Protein AF-A0A9R0JMT3-F1 (afdb_monomer)

Sequence (92 aa):
MIERLMHDIHFAVDPYNSSKKQALDVIHRLVKKFPIKRSPMRLRLTVGEKNFSTILEKLGTWNGEIVTMDESGTQFSVVSSQISVAASHFLL

Mean predicted aligned error: 8.47 Å

Foldseek 3Di:
DLVVLCVVLVHDDDPVDDLQVSVVVSVVSSVVPDVDDFDWDKDKDKDFPVCVVVVVVVCVVQVWAFPDWDDDPRIIITITIRSRPPPPVPRD

Structure (mmCIF, N/CA/C/O backbone):
data_AF-A0A9R0JMT3-F1
#
_entry.id   AF-A0A9R0JMT3-F1
#
loop_
_atom_site.group_PDB
_atom_site.id
_atom_site.type_symbol
_atom_site.label_atom_id
_atom_site.label_alt_id
_atom_site.label_comp_id
_atom_site.label_asym_id
_atom_site.label_entity_id
_atom_site.label_seq_id
_atom_site.pdbx_PDB_ins_code
_atom_site.Cartn_x
_atom_site.Cartn_y
_atom_site.Cartn_z
_atom_site.occupancy
_atom_site.B_iso_or_equiv
_atom_site.auth_seq_id
_atom_site.auth_comp_id
_atom_site.auth_asym_id
_atom_site.auth_atom_id
_atom_site.pdbx_PDB_model_num
ATOM 1 N N . MET A 1 1 ? 7.571 -6.538 1.546 1.00 77.75 1 MET A N 1
ATOM 2 C CA . MET A 1 1 ? 6.736 -7.448 0.710 1.00 77.75 1 MET A CA 1
ATOM 3 C C . MET A 1 1 ? 6.720 -7.002 -0.754 1.00 77.75 1 MET A C 1
ATOM 5 O O . MET A 1 1 ? 7.133 -7.789 -1.591 1.00 77.75 1 MET A O 1
ATOM 9 N N . ILE A 1 2 ? 6.364 -5.745 -1.063 1.00 85.69 2 ILE A N 1
ATOM 10 C CA . ILE A 1 2 ? 6.513 -5.164 -2.418 1.00 85.69 2 ILE A CA 1
ATOM 11 C C . ILE A 1 2 ? 7.983 -5.035 -2.848 1.00 85.69 2 ILE A C 1
ATOM 13 O O . ILE A 1 2 ? 8.299 -5.311 -3.995 1.00 85.69 2 ILE A O 1
ATOM 17 N N . GLU A 1 3 ? 8.894 -4.719 -1.925 1.00 87.81 3 GLU A N 1
ATOM 18 C CA . GLU A 1 3 ? 10.342 -4.628 -2.195 1.00 87.81 3 GLU A CA 1
ATOM 19 C C . GLU A 1 3 ? 10.934 -5.915 -2.792 1.00 87.81 3 GLU A C 1
ATOM 21 O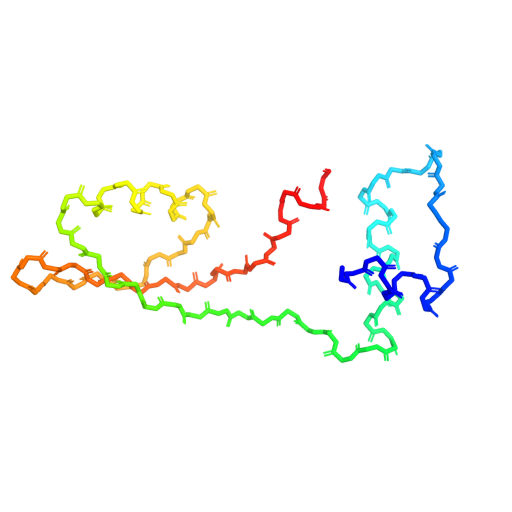 O . GLU A 1 3 ? 11.768 -5.849 -3.688 1.00 87.81 3 GLU A O 1
ATOM 26 N N . ARG A 1 4 ? 10.462 -7.094 -2.354 1.00 90.06 4 ARG A N 1
ATOM 27 C CA . ARG A 1 4 ? 10.879 -8.379 -2.943 1.00 90.06 4 ARG A CA 1
ATOM 28 C C . ARG A 1 4 ? 10.445 -8.469 -4.401 1.00 90.06 4 ARG A C 1
ATOM 30 O O . ARG A 1 4 ? 11.256 -8.777 -5.259 1.00 90.06 4 ARG A O 1
ATOM 37 N N . LEU A 1 5 ? 9.200 -8.088 -4.690 1.00 88.75 5 LEU A N 1
ATOM 38 C CA . LEU A 1 5 ? 8.695 -8.054 -6.061 1.00 88.75 5 LEU A CA 1
ATOM 39 C C . LEU A 1 5 ? 9.448 -7.027 -6.918 1.00 88.75 5 LEU A C 1
ATOM 41 O O . LEU A 1 5 ? 9.676 -7.277 -8.095 1.00 88.75 5 LEU A O 1
ATOM 45 N N . MET A 1 6 ? 9.857 -5.889 -6.342 1.00 90.62 6 MET A N 1
ATOM 46 C CA . MET A 1 6 ? 10.713 -4.904 -7.017 1.00 90.62 6 MET A CA 1
ATOM 47 C C . MET A 1 6 ? 12.085 -5.491 -7.369 1.00 90.62 6 MET A C 1
ATOM 49 O O . MET A 1 6 ? 12.574 -5.270 -8.477 1.00 90.62 6 MET A O 1
ATOM 53 N N . HIS A 1 7 ? 12.672 -6.274 -6.461 1.00 90.75 7 HIS A N 1
ATOM 54 C CA . HIS A 1 7 ? 13.915 -6.998 -6.713 1.00 90.75 7 HIS A CA 1
ATOM 55 C C . HIS A 1 7 ? 13.738 -8.062 -7.809 1.00 90.75 7 HIS A C 1
ATOM 57 O O . HIS A 1 7 ? 14.541 -8.129 -8.734 1.00 90.75 7 HIS A O 1
ATOM 63 N N . ASP A 1 8 ? 12.640 -8.821 -7.790 1.00 90.88 8 ASP A N 1
ATOM 64 C CA . ASP A 1 8 ? 12.340 -9.851 -8.798 1.00 90.88 8 ASP A CA 1
ATOM 65 C C . ASP A 1 8 ? 12.168 -9.264 -10.213 1.00 90.88 8 ASP A C 1
ATOM 67 O O . ASP A 1 8 ? 12.486 -9.896 -11.229 1.00 90.88 8 ASP A O 1
ATOM 71 N N . ILE A 1 9 ? 11.683 -8.021 -10.315 1.00 92.31 9 ILE A N 1
ATOM 72 C CA . ILE A 1 9 ? 11.608 -7.288 -11.588 1.00 92.31 9 ILE A CA 1
ATOM 73 C C . ILE A 1 9 ? 12.876 -6.486 -11.911 1.00 92.31 9 ILE A C 1
ATOM 75 O O . ILE A 1 9 ? 12.879 -5.789 -12.926 1.00 92.31 9 ILE A O 1
ATOM 79 N N . HIS A 1 10 ? 13.928 -6.596 -11.093 1.00 91.81 10 HIS A N 1
ATOM 80 C CA . HIS A 1 10 ? 15.197 -5.876 -11.226 1.00 91.81 10 HIS A CA 1
ATOM 81 C C . HIS A 1 10 ? 14.998 -4.355 -11.353 1.00 91.81 10 HIS A C 1
ATOM 83 O O . HIS A 1 10 ? 15.574 -3.699 -12.222 1.00 91.81 10 HIS A O 1
ATOM 89 N N . PHE A 1 11 ? 14.120 -3.786 -10.522 1.00 91.81 11 PHE A N 1
ATOM 90 C CA . PHE A 1 11 ? 13.874 -2.347 -10.511 1.00 91.81 11 PHE A CA 1
ATOM 91 C C . PHE A 1 11 ? 14.904 -1.622 -9.639 1.00 91.81 11 PHE A C 1
ATOM 93 O O . PHE A 1 11 ? 15.021 -1.911 -8.450 1.00 91.81 11 PHE A O 1
ATOM 100 N N . ALA A 1 12 ? 15.601 -0.644 -10.220 1.00 91.25 12 ALA A N 1
ATOM 101 C CA . ALA A 1 12 ? 16.493 0.263 -9.505 1.00 91.25 12 ALA A CA 1
ATOM 102 C C . ALA A 1 12 ? 15.831 1.637 -9.330 1.00 91.25 12 ALA A C 1
ATOM 104 O O . ALA A 1 12 ? 15.237 2.167 -10.269 1.00 91.25 12 ALA A O 1
ATOM 105 N N . VAL A 1 13 ? 15.940 2.196 -8.124 1.00 91.00 13 VAL A N 1
ATOM 106 C CA . VAL A 1 13 ? 15.429 3.529 -7.773 1.00 91.00 13 VAL A CA 1
ATOM 107 C C . VAL A 1 13 ? 16.405 4.587 -8.284 1.00 91.00 13 VAL A C 1
ATOM 109 O O . VAL A 1 13 ? 17.608 4.478 -8.052 1.00 91.00 13 VAL A O 1
ATOM 112 N N . ASP A 1 14 ? 15.891 5.613 -8.961 1.00 92.31 14 ASP A N 1
ATOM 113 C CA . ASP A 1 14 ? 16.695 6.708 -9.516 1.00 92.31 14 ASP A CA 1
ATOM 114 C C . ASP A 1 14 ? 16.498 7.991 -8.690 1.00 92.31 14 ASP A C 1
ATOM 116 O O . ASP A 1 14 ? 15.400 8.543 -8.699 1.00 92.31 14 ASP A O 1
ATOM 120 N N . PRO A 1 15 ? 17.520 8.519 -7.998 1.00 92.38 15 PRO A N 1
ATOM 121 C CA . PRO A 1 15 ? 17.367 9.702 -7.148 1.00 92.38 15 PRO A CA 1
ATOM 122 C C . PRO A 1 15 ? 16.966 10.979 -7.908 1.00 92.38 15 PRO A C 1
ATOM 124 O O . PRO A 1 15 ? 16.487 11.924 -7.285 1.00 92.38 15 PRO A O 1
ATOM 127 N N . TYR A 1 16 ? 17.126 11.026 -9.235 1.00 94.69 16 TYR A N 1
ATOM 128 C CA . TYR A 1 16 ? 16.758 12.184 -10.056 1.00 94.69 16 TYR A CA 1
ATOM 129 C C . TYR A 1 16 ? 15.298 12.159 -10.533 1.00 94.69 16 TYR A C 1
ATOM 131 O O . TYR A 1 16 ? 14.791 13.163 -11.037 1.00 94.69 16 TYR A O 1
ATOM 139 N N . ASN A 1 17 ? 14.598 11.030 -10.385 1.00 92.19 17 ASN A N 1
ATOM 140 C CA . ASN A 1 17 ? 13.186 10.907 -10.743 1.00 92.19 17 ASN A CA 1
ATOM 141 C C . ASN A 1 17 ? 12.282 11.091 -9.514 1.00 92.19 17 ASN A C 1
ATOM 143 O O . ASN A 1 17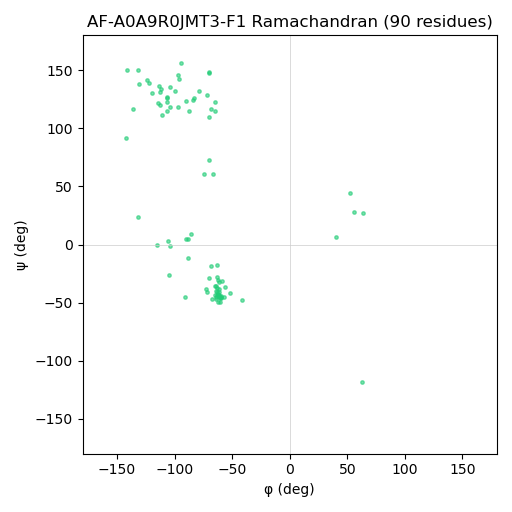 ? 12.595 10.641 -8.418 1.00 92.19 17 ASN A O 1
ATOM 147 N N . SER A 1 18 ? 11.098 11.683 -9.695 1.00 93.38 18 SER A N 1
ATOM 148 C CA . SER A 1 18 ? 10.146 11.857 -8.589 1.00 93.38 18 SER A CA 1
ATOM 149 C C . SER A 1 18 ? 9.532 10.531 -8.123 1.00 93.38 18 SER A C 1
ATOM 151 O O . SER A 1 18 ? 9.262 9.642 -8.938 1.00 93.38 18 SER A O 1
ATOM 153 N N . SER A 1 19 ? 9.220 10.428 -6.825 1.00 90.56 19 SER A N 1
ATOM 154 C CA . SER A 1 19 ? 8.595 9.244 -6.209 1.00 90.56 19 SER A CA 1
ATOM 155 C C . SER A 1 19 ? 7.330 8.805 -6.946 1.00 90.56 19 SER A C 1
ATOM 157 O O . SER A 1 19 ? 7.147 7.625 -7.238 1.00 90.56 19 SER A O 1
ATOM 159 N N . LYS A 1 20 ? 6.490 9.768 -7.348 1.00 88.50 20 LYS A N 1
ATOM 160 C CA . LYS A 1 20 ? 5.250 9.514 -8.094 1.00 88.50 20 LYS A CA 1
ATOM 161 C C . LYS A 1 20 ? 5.502 8.844 -9.445 1.00 88.50 20 LYS A C 1
ATOM 163 O O . LYS A 1 20 ? 4.798 7.904 -9.806 1.00 88.50 20 LYS A O 1
ATOM 168 N N . LYS A 1 21 ? 6.486 9.330 -10.207 1.00 91.75 21 LYS A N 1
ATOM 169 C CA . LYS A 1 21 ? 6.811 8.776 -11.527 1.00 91.75 21 LYS A CA 1
ATOM 170 C C . LYS A 1 21 ? 7.371 7.362 -11.387 1.00 91.75 21 LYS A C 1
ATOM 172 O O . LYS A 1 21 ? 6.890 6.448 -12.050 1.00 91.75 21 LYS A O 1
ATOM 177 N N . GLN A 1 22 ? 8.309 7.171 -10.461 1.00 93.00 22 GLN A N 1
ATOM 178 C CA . GLN A 1 22 ? 8.904 5.860 -10.203 1.00 93.00 22 GLN A CA 1
ATOM 179 C C . GLN A 1 22 ? 7.868 4.841 -9.735 1.00 93.00 22 GLN A C 1
ATOM 181 O O . GLN A 1 22 ? 7.833 3.722 -10.233 1.00 93.00 22 GLN A O 1
ATOM 186 N N . ALA A 1 23 ? 6.975 5.239 -8.833 1.00 90.50 23 ALA A N 1
ATOM 187 C CA . ALA A 1 23 ? 5.885 4.395 -8.379 1.00 90.50 23 ALA A CA 1
ATOM 188 C C . ALA A 1 23 ? 4.987 3.911 -9.520 1.00 90.50 23 ALA A C 1
ATOM 190 O O . ALA A 1 23 ? 4.647 2.729 -9.578 1.00 90.50 23 ALA A O 1
ATOM 191 N N . LEU A 1 24 ? 4.607 4.807 -10.435 1.00 91.38 24 LEU A N 1
ATOM 192 C CA . LEU A 1 24 ? 3.809 4.437 -11.600 1.00 91.38 24 LEU A CA 1
ATOM 193 C C . LEU A 1 24 ? 4.561 3.431 -12.475 1.00 91.38 24 LEU A C 1
ATOM 195 O O . LEU A 1 24 ? 3.979 2.424 -12.876 1.00 91.38 24 LEU A O 1
ATOM 199 N N . ASP A 1 25 ? 5.851 3.649 -12.721 1.00 91.19 25 ASP A N 1
ATOM 200 C CA . ASP A 1 25 ? 6.673 2.725 -13.504 1.00 91.19 25 ASP A CA 1
ATOM 201 C C . ASP A 1 25 ? 6.782 1.344 -12.839 1.00 91.19 25 ASP A C 1
ATOM 203 O O . ASP A 1 25 ? 6.622 0.318 -13.508 1.00 91.19 25 ASP A O 1
ATOM 207 N N . VAL A 1 26 ? 6.982 1.301 -11.518 1.00 91.94 26 VAL A N 1
ATOM 208 C CA . VAL A 1 26 ? 7.005 0.059 -10.730 1.00 91.94 26 VAL A CA 1
ATOM 209 C C . VAL A 1 26 ? 5.669 -0.670 -10.836 1.00 91.94 26 VAL A C 1
ATOM 211 O O . VAL A 1 26 ? 5.651 -1.857 -11.158 1.00 91.94 26 VAL A O 1
ATOM 214 N N . ILE A 1 27 ? 4.544 0.021 -10.627 1.00 90.75 27 ILE A N 1
ATOM 215 C CA . ILE A 1 27 ? 3.204 -0.583 -10.678 1.00 90.75 27 ILE A CA 1
ATOM 216 C C . ILE A 1 27 ? 2.932 -1.182 -12.062 1.00 90.75 27 ILE A C 1
ATOM 218 O O . ILE A 1 27 ? 2.506 -2.334 -12.150 1.00 90.75 27 ILE A O 1
ATOM 222 N N . HIS A 1 28 ? 3.231 -0.459 -13.146 1.00 89.50 28 HIS A N 1
ATOM 223 C CA . HIS A 1 28 ? 3.038 -0.975 -14.505 1.00 89.50 28 HIS A CA 1
ATOM 224 C C . HIS A 1 28 ? 3.878 -2.224 -14.784 1.00 89.50 28 HIS A C 1
ATOM 226 O O . HIS A 1 28 ? 3.416 -3.142 -15.463 1.00 89.50 28 HIS A O 1
ATOM 232 N N . ARG A 1 29 ? 5.112 -2.282 -14.270 1.00 91.56 29 ARG A N 1
ATOM 233 C CA . ARG A 1 29 ? 5.980 -3.459 -14.420 1.00 91.56 29 ARG A CA 1
ATOM 234 C C . ARG A 1 29 ? 5.495 -4.635 -13.573 1.00 91.56 29 ARG A C 1
ATOM 236 O O . ARG A 1 29 ? 5.497 -5.763 -14.062 1.00 91.56 29 ARG A O 1
ATOM 243 N N . LEU A 1 30 ? 5.042 -4.379 -12.347 1.00 90.56 30 LEU A N 1
ATOM 244 C CA . LEU A 1 30 ? 4.521 -5.404 -11.444 1.00 90.56 30 LEU A CA 1
ATOM 245 C C . LEU A 1 30 ? 3.243 -6.052 -11.990 1.00 90.56 30 LEU A C 1
ATOM 247 O O . LEU A 1 30 ? 3.168 -7.275 -12.041 1.00 90.56 30 LEU A O 1
ATOM 251 N N . VAL A 1 31 ? 2.278 -5.265 -12.473 1.00 89.00 31 VAL A N 1
ATOM 252 C CA . VAL A 1 31 ? 1.004 -5.780 -13.022 1.00 89.00 31 VAL A CA 1
ATOM 253 C C . VAL A 1 31 ? 1.214 -6.658 -14.266 1.00 89.00 31 VAL A C 1
ATOM 255 O O . VAL A 1 31 ? 0.430 -7.568 -14.518 1.00 89.00 31 VAL A O 1
ATOM 258 N N . LYS A 1 32 ? 2.287 -6.437 -15.040 1.00 90.00 32 LYS A N 1
ATOM 259 C CA . LYS A 1 32 ? 2.619 -7.282 -16.204 1.00 90.00 32 LYS A CA 1
ATOM 260 C C . LYS A 1 32 ? 3.088 -8.688 -15.824 1.00 90.00 32 LYS A C 1
ATOM 262 O O . LYS A 1 32 ? 2.928 -9.603 -16.624 1.00 90.00 32 LYS A O 1
ATOM 267 N N . LYS A 1 33 ? 3.701 -8.854 -14.649 1.00 89.12 33 LYS A N 1
ATOM 268 C CA . LYS A 1 33 ? 4.275 -10.134 -14.194 1.00 89.12 33 LYS A CA 1
ATOM 269 C C . LYS A 1 33 ? 3.439 -10.828 -13.123 1.00 89.12 33 LYS A C 1
ATOM 271 O O . LYS A 1 33 ? 3.492 -12.047 -13.011 1.00 89.12 33 LYS A O 1
ATOM 276 N N . PHE A 1 34 ? 2.672 -10.068 -12.352 1.00 85.88 34 PHE A N 1
ATOM 277 C CA . PHE A 1 34 ? 1.873 -10.564 -11.241 1.00 85.88 34 PHE A CA 1
ATOM 278 C C . PHE A 1 34 ? 0.408 -10.162 -11.438 1.00 85.88 34 PHE A C 1
ATOM 280 O O . PHE A 1 34 ? 0.150 -9.035 -11.863 1.00 85.88 34 PHE A O 1
ATOM 287 N N . PRO A 1 35 ? -0.567 -11.025 -11.093 1.00 83.88 35 PRO A N 1
ATOM 2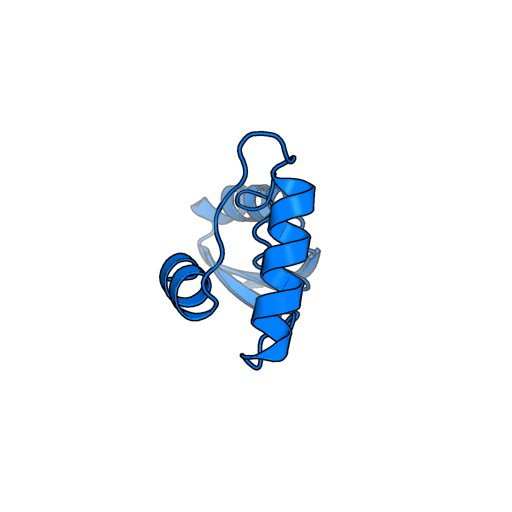88 C CA . PRO A 1 35 ? -1.993 -10.734 -11.237 1.00 83.88 35 PRO A CA 1
ATOM 289 C C . PRO A 1 35 ? -2.487 -9.747 -10.160 1.00 83.88 35 PRO A C 1
ATOM 291 O O . PRO A 1 35 ? -3.355 -10.058 -9.349 1.00 83.88 35 PRO A O 1
ATOM 294 N N . ILE A 1 36 ? -1.921 -8.541 -10.136 1.00 85.50 36 ILE A N 1
ATOM 295 C CA . ILE A 1 36 ? -2.265 -7.470 -9.202 1.00 85.50 36 ILE A CA 1
ATOM 296 C C . ILE A 1 36 ? -3.373 -6.629 -9.828 1.00 85.50 36 ILE A C 1
ATOM 298 O O . ILE A 1 36 ? -3.218 -6.079 -10.918 1.00 85.50 36 ILE A O 1
ATOM 302 N N . LYS A 1 37 ? -4.497 -6.501 -9.123 1.00 81.69 37 LYS A N 1
ATOM 303 C CA . LYS A 1 37 ? -5.619 -5.645 -9.518 1.00 81.69 37 LYS A CA 1
ATOM 304 C C . LYS A 1 37 ? -6.066 -4.801 -8.335 1.00 81.69 37 LYS A C 1
ATOM 306 O O . LYS A 1 37 ? -5.955 -5.219 -7.184 1.00 81.69 37 LYS A O 1
ATOM 311 N N . ARG A 1 38 ? -6.597 -3.611 -8.625 1.00 77.06 38 ARG A N 1
ATOM 312 C CA . ARG A 1 38 ? -7.348 -2.842 -7.630 1.00 77.06 38 ARG A CA 1
ATOM 313 C C . ARG A 1 38 ? -8.605 -3.637 -7.288 1.00 77.06 38 ARG A C 1
ATOM 315 O O . ARG A 1 38 ? -9.375 -3.966 -8.185 1.00 77.06 38 ARG A O 1
ATOM 322 N N . SER A 1 39 ? -8.778 -3.955 -6.012 1.00 75.56 39 SER A N 1
ATOM 323 C CA . SER A 1 39 ? -9.974 -4.624 -5.510 1.00 75.56 39 SER A CA 1
ATOM 324 C C . SER A 1 39 ? -10.745 -3.633 -4.642 1.00 75.56 39 SER A C 1
ATOM 326 O O . SER A 1 39 ? -10.225 -3.247 -3.592 1.00 75.56 39 SER A O 1
ATOM 328 N N . PRO A 1 40 ? -11.930 -3.161 -5.068 1.00 73.00 40 PRO A N 1
ATOM 329 C CA . PRO A 1 40 ? -12.778 -2.364 -4.198 1.00 73.00 40 PRO A CA 1
ATOM 330 C C . PRO A 1 40 ? -13.297 -3.266 -3.076 1.00 73.00 40 PRO A C 1
ATOM 332 O O . PRO A 1 40 ? -14.005 -4.242 -3.319 1.00 73.00 40 PRO A O 1
ATOM 335 N N . MET A 1 41 ? -12.918 -2.960 -1.837 1.00 80.25 41 MET A N 1
ATOM 336 C CA . MET A 1 41 ? -13.360 -3.715 -0.668 1.00 80.25 41 MET A CA 1
ATOM 337 C C . MET A 1 41 ? -14.573 -3.038 -0.024 1.00 80.25 41 MET A C 1
ATOM 339 O O . MET A 1 41 ? -14.648 -1.809 0.048 1.00 80.25 41 MET A O 1
ATOM 343 N N . ARG A 1 42 ? -15.515 -3.854 0.464 1.00 82.12 42 ARG A N 1
ATOM 344 C CA . ARG A 1 42 ? -16.579 -3.433 1.384 1.00 82.12 42 ARG A CA 1
ATOM 345 C C . ARG A 1 42 ? -16.335 -4.104 2.725 1.00 82.12 42 ARG A C 1
ATOM 347 O O . ARG A 1 42 ? -16.284 -5.330 2.789 1.00 82.12 42 ARG A O 1
ATOM 354 N N . LEU A 1 43 ? -16.157 -3.308 3.771 1.00 84.00 43 LEU A N 1
ATOM 355 C CA . LEU A 1 43 ? -15.866 -3.801 5.115 1.00 84.00 43 LEU A CA 1
ATOM 356 C C . LEU A 1 43 ? -17.036 -3.491 6.040 1.00 84.00 43 LEU A C 1
ATOM 358 O O . LEU A 1 43 ? -17.554 -2.378 6.014 1.00 84.00 43 LEU A O 1
ATOM 362 N N . ARG A 1 44 ? -17.427 -4.466 6.866 1.00 86.44 44 ARG A N 1
ATOM 363 C CA . ARG A 1 44 ? -18.345 -4.264 7.990 1.00 86.44 44 ARG A CA 1
ATOM 364 C C . ARG A 1 44 ? -17.535 -4.270 9.279 1.00 86.44 44 ARG A C 1
ATOM 366 O O . ARG A 1 44 ? -16.900 -5.271 9.601 1.00 86.44 44 ARG A O 1
ATOM 373 N N . LEU A 1 45 ? -17.555 -3.155 9.993 1.00 85.00 45 LEU A N 1
ATOM 374 C CA . LEU A 1 45 ? -16.882 -2.977 11.272 1.00 85.00 45 LEU A CA 1
ATOM 375 C C . LEU A 1 45 ? -17.936 -2.965 12.369 1.00 85.00 45 LEU A C 1
ATOM 377 O O . LEU A 1 45 ? -18.869 -2.174 12.293 1.00 85.00 45 LEU A O 1
ATOM 381 N N . THR A 1 46 ? -17.780 -3.809 13.383 1.00 87.12 46 THR A N 1
ATOM 382 C CA . THR A 1 46 ? -18.615 -3.771 14.588 1.00 87.12 46 THR A CA 1
ATOM 383 C C . THR A 1 46 ? -17.786 -3.200 15.726 1.00 87.12 46 THR A C 1
ATOM 385 O O . THR A 1 46 ? -16.702 -3.698 16.028 1.00 87.12 46 THR A O 1
ATOM 388 N N . VAL A 1 47 ? -18.271 -2.114 16.317 1.00 86.88 47 VAL A N 1
ATOM 389 C CA . VAL A 1 47 ? -17.527 -1.278 17.257 1.00 86.88 47 VAL A CA 1
ATOM 390 C C . VAL A 1 47 ? -18.390 -1.034 18.489 1.00 86.88 47 VAL A C 1
ATOM 392 O O . VAL A 1 47 ? -19.584 -0.773 18.371 1.00 86.88 47 VAL A O 1
ATOM 395 N N . GLY A 1 48 ? -17.793 -1.104 19.679 1.00 86.81 48 GLY A N 1
ATOM 396 C CA . GLY A 1 48 ? -18.471 -0.682 20.906 1.00 86.81 48 GLY A CA 1
ATOM 397 C C . GLY A 1 48 ? -18.649 0.838 20.967 1.00 86.81 48 GLY A C 1
ATOM 398 O O . GLY A 1 48 ? -17.791 1.583 20.494 1.00 86.81 48 GLY A O 1
ATOM 399 N N . GLU A 1 49 ? -19.726 1.291 21.606 1.00 83.81 49 GLU A N 1
ATOM 400 C CA . GLU A 1 49 ? -20.137 2.701 21.726 1.00 83.81 49 GLU A CA 1
ATOM 401 C C . GLU A 1 49 ? -18.986 3.688 22.005 1.00 83.81 49 GLU A C 1
ATOM 403 O O . GLU A 1 49 ? -18.824 4.680 21.298 1.00 83.81 49 GLU A O 1
ATOM 408 N N . LYS A 1 50 ? -18.111 3.375 22.970 1.00 86.06 50 LYS A N 1
ATOM 409 C CA . LYS A 1 50 ? -17.007 4.261 23.391 1.00 86.06 50 LYS A CA 1
ATOM 410 C C . LYS A 1 50 ? -16.027 4.634 22.274 1.00 86.06 50 LY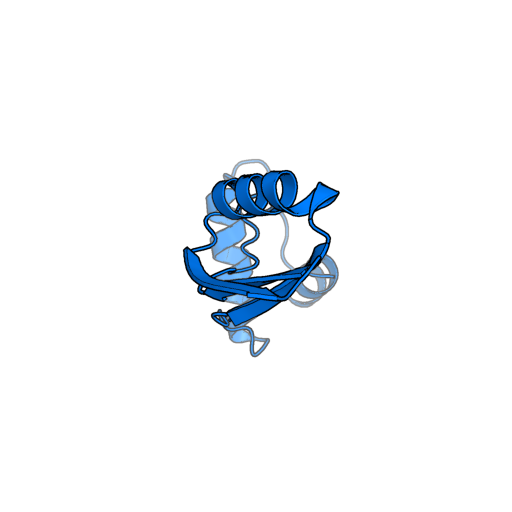S A C 1
ATOM 412 O O . LYS A 1 50 ? -15.446 5.710 22.320 1.00 86.06 50 LYS A O 1
ATOM 417 N N . ASN A 1 51 ? -15.824 3.748 21.299 1.00 84.88 51 ASN A N 1
ATOM 418 C CA . ASN A 1 51 ? -14.833 3.931 20.232 1.00 84.88 51 ASN A CA 1
ATOM 419 C C . ASN A 1 51 ? -15.474 4.342 18.902 1.00 84.88 51 ASN A C 1
ATOM 421 O O . ASN A 1 51 ? -14.772 4.518 17.905 1.00 84.88 51 ASN A O 1
ATOM 425 N N . PHE A 1 52 ? -16.802 4.459 18.872 1.00 85.44 52 PHE A N 1
ATOM 426 C CA . PHE A 1 52 ? -17.554 4.655 17.646 1.00 85.44 52 PHE A CA 1
ATOM 427 C C . PHE A 1 52 ? -17.190 5.966 16.941 1.00 85.44 52 PHE A C 1
ATOM 429 O O . PHE A 1 52 ? -16.829 5.954 15.764 1.00 85.44 52 PHE A O 1
ATOM 436 N N . SER A 1 53 ? -17.187 7.077 17.681 1.00 87.19 53 SER A N 1
ATOM 437 C CA . SER A 1 53 ? -16.844 8.405 17.156 1.00 87.19 53 SER A CA 1
ATOM 438 C C . SER A 1 53 ? -15.425 8.456 16.583 1.00 87.19 53 SER A C 1
ATOM 440 O O . SER A 1 53 ? -15.224 8.935 15.469 1.00 87.19 53 SER A O 1
ATOM 442 N N . THR A 1 54 ? -14.449 7.881 17.291 1.00 90.12 54 THR A N 1
ATOM 443 C CA . THR A 1 54 ? -13.050 7.818 16.842 1.00 90.12 54 THR A CA 1
ATOM 444 C C . THR A 1 54 ? -12.891 7.008 15.557 1.00 90.12 54 THR A C 1
ATOM 446 O O . THR A 1 54 ? -12.069 7.345 14.707 1.00 90.12 54 THR A O 1
ATOM 449 N N . ILE A 1 55 ? -13.647 5.918 15.397 1.00 87.62 55 ILE A N 1
ATOM 450 C CA . ILE A 1 55 ? -13.589 5.112 14.172 1.00 87.62 55 ILE A CA 1
ATOM 451 C C . ILE A 1 55 ? -14.268 5.835 13.010 1.00 87.62 55 ILE A C 1
ATOM 453 O O . ILE A 1 55 ? -13.730 5.809 11.905 1.00 87.62 55 ILE A O 1
ATOM 457 N N . LEU A 1 56 ? -15.379 6.530 13.253 1.00 85.31 56 LEU A N 1
ATOM 458 C CA . LEU A 1 56 ? -16.056 7.332 12.235 1.00 85.31 56 LEU A CA 1
ATOM 459 C C . LEU A 1 56 ? -15.135 8.432 11.670 1.00 85.31 56 LEU A C 1
ATOM 461 O O . LEU A 1 56 ? -15.018 8.586 10.456 1.00 85.31 56 LEU A O 1
ATOM 465 N N . GLU A 1 57 ? -14.416 9.140 12.544 1.00 88.62 57 GLU A N 1
ATOM 466 C CA . GLU A 1 57 ? -13.448 10.176 12.158 1.00 88.62 57 GLU A CA 1
ATOM 467 C C . GLU A 1 57 ? -12.283 9.600 11.333 1.00 88.62 57 GLU A C 1
ATOM 469 O O . GLU A 1 57 ? -11.894 10.145 10.292 1.00 88.62 57 GLU A O 1
ATOM 474 N N . LYS A 1 58 ? -11.751 8.446 11.757 1.00 87.25 58 LYS A N 1
ATOM 475 C CA . LYS A 1 58 ? -10.683 7.748 11.028 1.00 87.25 58 LYS A CA 1
ATOM 476 C C . LYS A 1 58 ? -11.144 7.267 9.657 1.00 87.25 58 LYS A C 1
ATOM 478 O O . LYS A 1 58 ? -10.389 7.395 8.696 1.00 87.25 58 LYS A O 1
ATOM 483 N N . LEU A 1 59 ? -12.373 6.763 9.546 1.00 85.06 59 LEU A N 1
ATOM 484 C CA . LEU A 1 59 ? -12.954 6.372 8.260 1.00 85.06 59 LEU A CA 1
ATOM 485 C C . LEU A 1 59 ? -13.064 7.569 7.310 1.00 85.06 59 LEU A C 1
ATOM 487 O O . LEU A 1 59 ? -12.698 7.437 6.143 1.00 85.06 59 LEU A O 1
ATOM 491 N N . GLY A 1 60 ? -13.460 8.741 7.817 1.00 81.56 60 GLY A N 1
ATOM 492 C CA . GLY A 1 60 ? -13.450 9.987 7.045 1.00 81.56 60 GLY A CA 1
ATOM 493 C C . GLY A 1 60 ? -12.049 10.361 6.549 1.00 81.56 60 GLY A C 1
ATOM 494 O O . GLY A 1 60 ? -11.864 10.642 5.366 1.00 81.56 60 GLY A O 1
ATOM 495 N N . THR A 1 61 ? -11.042 10.275 7.424 1.00 85.75 61 THR A N 1
ATOM 496 C CA . THR A 1 61 ? -9.629 10.528 7.070 1.00 85.75 61 THR A CA 1
ATOM 497 C C . THR A 1 61 ? -9.102 9.563 6.004 1.00 85.75 61 THR A C 1
ATOM 499 O O . THR A 1 61 ? -8.259 9.933 5.190 1.00 85.75 61 THR A O 1
ATOM 502 N N . TRP A 1 62 ? -9.590 8.322 5.981 1.00 83.75 62 TRP A N 1
ATOM 503 C CA . TRP A 1 62 ? -9.194 7.309 4.997 1.00 83.75 62 TRP A CA 1
ATOM 504 C C . TRP A 1 62 ? -9.987 7.365 3.689 1.00 83.75 62 TRP A C 1
ATOM 506 O O . TRP A 1 62 ? -9.851 6.456 2.869 1.00 83.75 62 TRP A O 1
ATOM 516 N N . ASN A 1 63 ? -10.806 8.404 3.483 1.00 75.94 63 ASN A N 1
ATOM 517 C CA . ASN A 1 63 ? -11.720 8.515 2.344 1.00 75.94 63 ASN A CA 1
ATOM 518 C C . ASN A 1 63 ? -12.675 7.310 2.224 1.00 75.94 63 ASN A C 1
ATOM 520 O O . ASN A 1 63 ? -13.103 6.966 1.123 1.00 75.94 63 ASN A O 1
ATOM 524 N N . GLY A 1 64 ? -13.001 6.659 3.345 1.00 76.56 64 GLY A N 1
ATOM 525 C CA . GLY A 1 64 ? -13.986 5.586 3.379 1.00 76.56 64 GLY A CA 1
ATOM 526 C C . GLY A 1 64 ? -15.390 6.154 3.204 1.00 76.56 64 GLY A C 1
ATOM 527 O O . GLY A 1 64 ? -15.793 7.072 3.915 1.00 76.56 64 GLY A O 1
ATOM 528 N N . GLU A 1 65 ? -16.155 5.597 2.273 1.00 82.06 65 GLU A N 1
ATOM 529 C CA . GLU A 1 65 ? -17.567 5.933 2.111 1.00 82.06 65 GLU A CA 1
ATOM 530 C C . GLU A 1 65 ? -18.373 5.098 3.105 1.00 82.06 65 GLU A C 1
ATOM 532 O O . GLU A 1 65 ? -18.220 3.877 3.133 1.00 82.06 65 GLU A O 1
ATOM 537 N N . ILE A 1 66 ? -19.207 5.721 3.939 1.00 84.06 66 ILE A N 1
ATOM 538 C CA . ILE A 1 66 ? -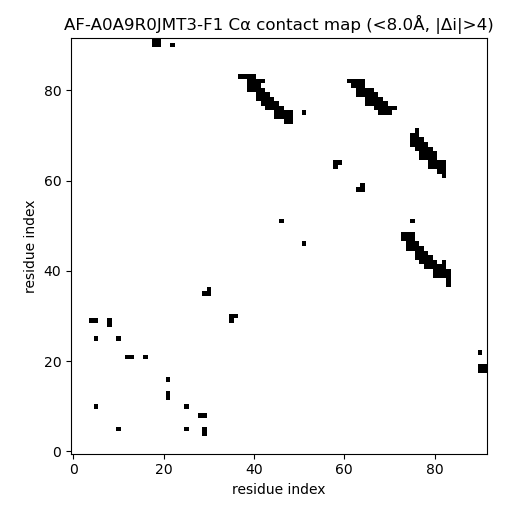20.101 5.000 4.855 1.00 84.06 66 ILE A CA 1
ATOM 539 C C . ILE A 1 66 ? -21.397 4.695 4.105 1.00 84.06 66 ILE A C 1
ATOM 541 O O . ILE A 1 66 ? -22.132 5.604 3.736 1.00 84.06 66 ILE A O 1
ATOM 545 N N . VAL A 1 67 ? -21.669 3.410 3.885 1.00 83.31 67 VAL A N 1
ATOM 546 C CA . VAL A 1 67 ? -22.843 2.940 3.136 1.00 83.31 67 VAL A CA 1
ATOM 547 C C . VAL A 1 67 ? -24.020 2.692 4.059 1.00 83.31 67 VAL A C 1
ATOM 549 O O . VAL A 1 67 ? -25.140 3.077 3.743 1.00 83.31 67 VAL A O 1
ATOM 552 N N . THR A 1 68 ? -23.777 2.026 5.187 1.00 83.56 68 THR A N 1
ATOM 553 C CA . THR A 1 68 ? -24.805 1.795 6.203 1.00 83.56 68 THR A CA 1
ATOM 554 C C . THR A 1 68 ? -24.222 1.914 7.598 1.00 83.56 68 THR A C 1
ATOM 556 O O . THR A 1 68 ? -23.041 1.634 7.833 1.00 83.56 68 THR A O 1
ATOM 559 N N . MET A 1 69 ? -25.083 2.331 8.518 1.00 83.00 69 MET A N 1
ATOM 560 C CA . MET A 1 69 ? -24.792 2.449 9.932 1.00 83.00 69 MET A CA 1
ATOM 561 C C . MET A 1 69 ? -25.982 1.878 10.691 1.00 83.00 69 MET A C 1
ATOM 563 O O . MET A 1 69 ? -27.089 2.396 10.573 1.00 83.00 69 MET A O 1
ATOM 567 N N . ASP A 1 70 ? -25.744 0.807 11.437 1.00 84.25 70 ASP A N 1
ATOM 568 C CA . ASP A 1 70 ? -26.770 0.112 12.206 1.00 84.25 70 ASP A CA 1
ATOM 569 C C . ASP A 1 70 ? -26.398 0.153 13.688 1.00 84.25 70 ASP A C 1
ATOM 571 O O . ASP A 1 70 ? -25.271 -0.182 14.065 1.00 84.25 70 ASP A O 1
ATOM 575 N N . GLU A 1 71 ? -27.349 0.542 14.531 1.00 81.19 71 GLU A N 1
ATOM 576 C CA . GLU A 1 71 ? -27.212 0.523 15.985 1.00 81.19 71 GLU A CA 1
ATOM 577 C C . GLU A 1 71 ? -27.910 -0.719 16.546 1.00 81.19 71 GLU A C 1
ATOM 579 O O . GLU A 1 71 ? -29.031 -1.062 16.169 1.00 81.19 71 GLU A O 1
ATOM 584 N N . SER A 1 72 ? -27.231 -1.455 17.420 1.00 77.38 72 SER A N 1
ATOM 585 C CA . SER A 1 72 ? -27.776 -2.649 18.067 1.00 77.38 72 SER A CA 1
ATOM 586 C C . SER A 1 72 ? -27.297 -2.707 19.513 1.00 77.38 72 SER A C 1
ATOM 588 O O . SER A 1 72 ? -26.234 -3.251 19.819 1.00 77.38 72 SER A O 1
ATOM 590 N N . GLY A 1 73 ? -28.090 -2.133 20.420 1.00 77.94 73 GLY A N 1
ATOM 59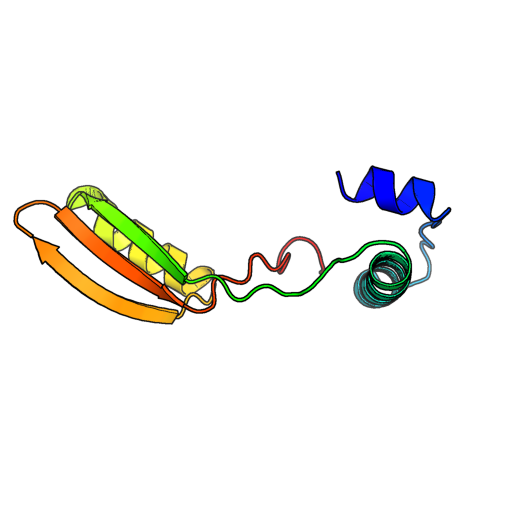1 C CA . GLY A 1 73 ? -27.750 -2.059 21.841 1.00 77.94 73 GLY A CA 1
ATOM 592 C C . GLY A 1 73 ? -26.485 -1.229 22.073 1.00 77.94 73 GLY A C 1
ATOM 593 O O . GLY A 1 73 ? -26.453 -0.054 21.748 1.00 77.94 73 GLY A O 1
ATOM 594 N N . THR A 1 74 ? -25.432 -1.841 22.621 1.00 73.75 74 THR A N 1
ATOM 595 C CA . THR A 1 74 ? -24.144 -1.177 22.921 1.00 73.75 74 THR A CA 1
ATOM 596 C C . THR A 1 74 ? -23.124 -1.241 21.776 1.00 73.75 74 THR A C 1
ATOM 598 O O . THR A 1 74 ? -21.961 -0.853 21.946 1.00 73.75 74 THR A O 1
ATOM 601 N N . GLN A 1 75 ? -23.524 -1.777 20.618 1.00 73.44 75 GLN A N 1
ATOM 602 C CA . GLN A 1 75 ? -22.656 -1.969 19.460 1.00 73.44 75 GLN A CA 1
ATOM 603 C C . GLN A 1 75 ? -23.206 -1.253 18.230 1.00 73.44 75 GLN A C 1
ATOM 605 O O . GLN A 1 75 ? -24.391 -1.329 17.915 1.00 73.44 75 GLN A O 1
ATOM 610 N N . PHE A 1 76 ? -22.298 -0.628 17.491 1.00 75.06 76 PHE A N 1
ATOM 611 C CA . PHE A 1 76 ? -22.568 0.012 16.215 1.00 75.06 76 PHE A CA 1
ATOM 612 C C . PHE A 1 76 ? -21.872 -0.767 15.106 1.00 75.06 76 PHE A C 1
ATOM 614 O O . PHE A 1 76 ? -20.700 -1.134 15.224 1.00 75.06 76 PHE A O 1
ATOM 621 N N . SER A 1 77 ? -22.588 -1.026 14.018 1.00 73.25 77 SER A N 1
ATOM 622 C CA . SER A 1 77 ? -22.032 -1.617 12.807 1.00 73.25 77 SER A CA 1
ATOM 623 C C . SER A 1 77 ? -21.929 -0.561 11.716 1.00 73.25 77 SER A C 1
ATOM 625 O O . SER A 1 77 ? -22.926 0.062 11.376 1.00 73.25 77 SER A O 1
ATOM 627 N N . VAL A 1 78 ? -20.741 -0.391 11.138 1.00 78.06 78 VAL A N 1
ATOM 628 C CA . VAL A 1 78 ? -20.503 0.497 9.992 1.00 78.06 78 VAL A CA 1
ATOM 629 C C . VAL A 1 78 ? -20.102 -0.347 8.798 1.00 78.06 78 VAL A C 1
ATOM 631 O O . VAL A 1 78 ? -19.109 -1.075 8.859 1.00 78.06 78 VAL A O 1
ATOM 634 N N . VAL A 1 79 ? -20.853 -0.250 7.705 1.00 76.75 79 VAL A N 1
ATOM 635 C CA . VAL A 1 79 ? -20.439 -0.795 6.412 1.00 76.75 79 VAL A CA 1
ATOM 636 C C . VAL A 1 79 ? -19.820 0.333 5.611 1.00 76.75 79 VAL A C 1
ATOM 638 O O . VAL A 1 79 ? -20.506 1.297 5.283 1.00 76.75 79 VAL A O 1
ATOM 641 N N . SER A 1 80 ? -18.543 0.197 5.262 1.00 73.81 80 SER A N 1
ATOM 642 C CA . SER A 1 8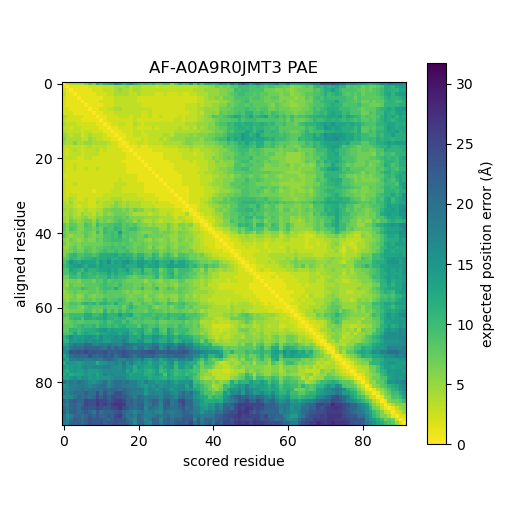0 ? -17.850 1.153 4.404 1.00 73.81 80 SER A CA 1
ATOM 643 C C . SER A 1 80 ? -17.485 0.537 3.054 1.00 73.81 80 SER A C 1
ATOM 645 O O . SER A 1 80 ? -16.950 -0.575 2.999 1.00 73.81 80 SER A O 1
ATOM 647 N N . SER A 1 81 ? -17.807 1.239 1.964 1.00 62.06 81 SER A N 1
ATOM 648 C CA . SER A 1 81 ? -17.347 0.950 0.602 1.00 62.06 81 SER A CA 1
ATOM 649 C C . SER A 1 81 ? -16.104 1.764 0.279 1.00 62.06 81 SER A C 1
ATOM 651 O O . SER A 1 81 ? -15.848 2.816 0.857 1.00 62.06 81 SER A O 1
ATOM 653 N N . GLN A 1 82 ? -15.324 1.265 -0.679 1.00 58.59 82 GLN A N 1
ATOM 654 C CA . GLN A 1 82 ? -14.187 1.993 -1.241 1.00 58.59 82 GLN A CA 1
ATOM 655 C C . GLN A 1 82 ? -13.064 2.283 -0.244 1.00 58.59 82 GLN A C 1
ATOM 657 O O . GLN A 1 82 ? -12.255 3.177 -0.486 1.00 58.59 82 GLN A O 1
ATOM 662 N N . ILE A 1 83 ? -12.909 1.458 0.800 1.00 53.66 83 ILE A N 1
ATOM 663 C CA . ILE A 1 83 ? -11.613 1.343 1.481 1.00 53.66 83 ILE A CA 1
ATOM 664 C C . ILE A 1 83 ? -10.685 0.620 0.505 1.00 53.66 83 ILE A C 1
ATOM 666 O O . ILE A 1 83 ? -10.377 -0.566 0.613 1.00 53.66 83 ILE A O 1
ATOM 670 N N . SER A 1 84 ? -10.276 1.341 -0.532 1.00 46.44 84 SER A N 1
ATOM 671 C CA . SER A 1 84 ? -9.090 0.991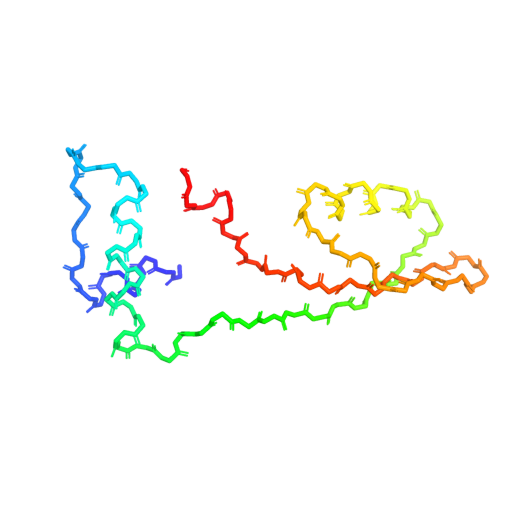 -1.263 1.00 46.44 84 SER A CA 1
ATOM 672 C C . SER A 1 84 ? -7.984 1.169 -0.241 1.00 46.44 84 SER A C 1
ATOM 674 O O . SER A 1 84 ? -7.713 2.288 0.188 1.00 46.44 84 SER A O 1
ATOM 676 N N . VAL A 1 85 ? -7.312 0.079 0.127 1.00 46.56 85 VAL A N 1
ATOM 677 C CA . VAL A 1 85 ? -5.973 0.151 0.718 1.00 46.56 85 VAL A CA 1
ATOM 678 C C . VAL A 1 85 ? -5.030 0.670 -0.379 1.00 46.56 85 VAL A C 1
ATOM 680 O O . VAL A 1 85 ? -4.129 -0.002 -0.863 1.00 46.56 85 VAL A O 1
ATOM 683 N N . ALA A 1 86 ? -5.295 1.873 -0.884 1.00 37.66 86 ALA A N 1
ATOM 684 C CA . ALA A 1 86 ? -4.257 2.737 -1.369 1.00 37.66 86 ALA A CA 1
ATOM 685 C C . ALA A 1 86 ? -3.565 3.144 -0.066 1.00 37.66 86 ALA A C 1
ATOM 687 O O . ALA A 1 86 ? -4.146 3.811 0.776 1.00 37.66 86 ALA A O 1
ATOM 688 N N . ALA A 1 87 ? -2.351 2.699 0.234 1.00 39.44 87 ALA A N 1
ATOM 689 C CA . ALA A 1 87 ? -1.137 3.191 -0.410 1.00 39.44 87 ALA A CA 1
ATOM 690 C C . ALA A 1 87 ? -1.115 4.718 -0.654 1.00 39.44 87 ALA A C 1
ATOM 692 O O . ALA A 1 87 ? -0.173 5.204 -1.259 1.00 39.44 87 ALA A O 1
ATOM 693 N N . SER A 1 88 ? -2.094 5.493 -0.176 1.00 37.72 88 SER A N 1
ATOM 694 C CA . SER A 1 88 ? -2.129 6.951 -0.287 1.00 37.72 88 SER A CA 1
ATOM 695 C C . SER A 1 88 ? -1.042 7.593 0.575 1.00 37.72 88 SER A C 1
ATOM 697 O O . SER A 1 88 ? -0.654 8.721 0.318 1.00 37.72 88 SER A O 1
ATOM 699 N N . HIS A 1 89 ? -0.501 6.845 1.543 1.00 38.41 89 HIS A N 1
ATOM 700 C CA . HIS A 1 89 ? 0.668 7.229 2.337 1.00 38.41 89 HIS A CA 1
ATOM 701 C C . HIS A 1 89 ? 1.956 6.474 1.963 1.00 38.41 89 HIS A C 1
ATOM 703 O O . HIS A 1 89 ? 2.977 6.647 2.613 1.00 38.41 89 HIS A O 1
ATOM 709 N N . PHE A 1 90 ? 1.912 5.609 0.943 1.00 35.25 90 PHE A N 1
ATOM 710 C CA . PHE A 1 90 ? 3.081 4.863 0.452 1.00 35.25 90 PHE A CA 1
ATOM 711 C C . PHE A 1 90 ? 3.460 5.254 -0.986 1.00 35.25 90 PHE A C 1
ATOM 713 O O . PHE A 1 90 ? 4.396 4.694 -1.548 1.00 35.25 90 PHE A O 1
ATOM 720 N N . LEU A 1 91 ? 2.710 6.179 -1.600 1.00 33.44 91 LEU A N 1
ATOM 721 C CA . LEU A 1 91 ? 2.871 6.622 -2.990 1.00 33.44 91 LEU A CA 1
ATOM 722 C C . LEU A 1 91 ? 2.883 8.153 -3.155 1.00 33.44 91 LEU A C 1
ATOM 724 O O . LEU A 1 91 ? 2.605 8.654 -4.249 1.00 33.44 91 LEU A O 1
ATOM 728 N N . LEU A 1 92 ? 3.227 8.885 -2.093 1.00 34.38 92 LEU A N 1
ATOM 729 C CA . LEU A 1 92 ? 3.697 10.270 -2.163 1.00 34.38 92 LEU A CA 1
ATOM 730 C C . LEU A 1 92 ? 5.075 10.347 -1.512 1.00 34.38 92 LEU A C 1
ATOM 732 O O . LEU A 1 92 ? 5.183 9.867 -0.365 1.00 34.38 92 LEU A O 1
#

pLDDT: mean 80.06, std 15.48, range [33.44, 94.69]

Secondary structure (DSSP, 8-state):
-HHHHHHHTTPPP-TTS-HHHHHHHHHHHHHHHS-------EEEEEEEHHHHHHHHHHHHHTT-EEEEEEEETTEEEEEEE------TTT--

Radius of gyration: 18.14 Å; Cα contacts (8 Å, |Δi|>4): 96; chains: 1; bounding box: 45×23×40 Å

Solvent-accessible surface area (backbone atoms only — not comparable to full-atom values): 5609 Å² total; per-residue (Å²): 114,68,64,57,56,38,56,77,69,68,64,78,90,57,93,90,56,56,67,54,59,52,49,52,54,49,50,59,55,46,45,74,78,38,98,67,74,93,64,81,37,73,48,76,46,79,36,49,62,92,52,40,66,63,51,54,53,49,36,55,75,61,61,33,42,78,75,47,76,46,80,55,91,68,35,37,37,40,31,28,38,53,48,48,87,61,55,72,83,75,61,106

Nearest PDB structures (foldseek):
  2wbm-assembly1_A  TM=7.725E-01  e=1.971E-03  Methanothermobacter thermautotrophicus str. Delta H
  2wbm-assembly2_B  TM=6.073E-01  e=2.868E-03  Methanothermobacter thermautotrophicus str. Delta H
  8hl4-assembly1_AEFG  TM=8.748E-01  e=1.386E-01  Sulfolobus acidocaldarius DSM 639
  1p9q-assembly1_C  TM=5.515E-01  e=2.561E-02  Archaeoglobus fulgidus
  3ab4-assembly3_J  TM=4.184E-01  e=1.476E-01  Corynebacterium glutamicum

=== Feature glossary ===
The record interleaves many kinds of information about one protein. Here is each kind framed as the question it answers.

Q: What does the local fold look like, residue by residue?
A: The Foldseek 3Di string encodes local tertiary geometry as a 20-letter alphabet — one character per residue — derived from the relative positions of nearby Cα atoms. Unlike the amino-acid sequence, 3Di is a direct function of the 3D structure, so two proteins with the same fold have similar 3Di strings even at low sequence identity.

Q: Which residues are in helices, strands, or loops?
A: The SS8 string is DSSP's per-residue secondary-structure call. α-helix (H) means an i→i+4 H-bond ladder; β-strand (E) means the residue participates in a β-sheet; 3₁₀ (G) and π (I) are tighter and wider helices; T/S are turns/bends; '-' is loop.

Q: How big and how compact is the whole molecule?
A: Radius of gyration (Rg) is the root-mean-square distance of Cα atoms from their centroid — a single number for overall size and compactness. A globular domain of N residues has Rg ≈ 2.2·N^0.38 Å; an extended or disordered chain has a much larger Rg. The Cα contact count is the number of residue pairs whose Cα atoms are within 8 Å and are more than four positions apart in sequence — a standard proxy for tertiary packing density. The bounding box is the smallest axis-aligned box enclosing all Cα atoms.

Q: Where is each backbone atom in 3D?
A: Structure coordinates are given as an mmCIF _atom_site loop: one row per atom with element, residue name, chain id, sequence number, and x/y/z position in Å. Only the four main-chain atoms per residue are included here; side chains are omitted to keep the record compact.

Q: What is the amino-acid chain?
A: Primary structure: the covalent order of the twenty standard amino acids along the backbone. Two proteins with the same sequence will (almost always) fold to the same structure; two with 30% identity often share a fold but not the details.

Q: What if only a Cα trace is available?
A: Three-state secondary structure (P-SEA) collapses the eight DSSP classes into helix (a), strand (b), and coil (c). P-SEA assigns these from Cα geometry alone — distances and angles — without requiring backbone oxygens, so it works on any Cα trace.

Q: What family and function is it annotated with?
A: Database cross-references. InterPro integrates a dozen domain/family signature databases into unified entries with residue-range hits. GO terms attach function/process/location labels with evidence codes. CATH codes position the fold in a four-level structural taxonomy. Organism is the NCBI-taxonomy species name.

Q: How confident is the AlphaFold model at each residue?
A: pLDDT is the predicted lDDT-Cα score: AlphaFold's confidence that the local environment of each residue (all inter-atomic distances within 15 Å) is correctly placed. It is a per-residue number between 0 and 100, with higher meaning more reliable.

Q: How mobile is each atom in the crystal?
A: B-factor (Debye–Waller factor) reflects atomic displacement in the crystal lattice. It is an experimental observable (units Å²), not a prediction; low values mean the atom is pinned down, high values mean it moves or is heterogeneous across the crystal.

Q: Which residues are buried vs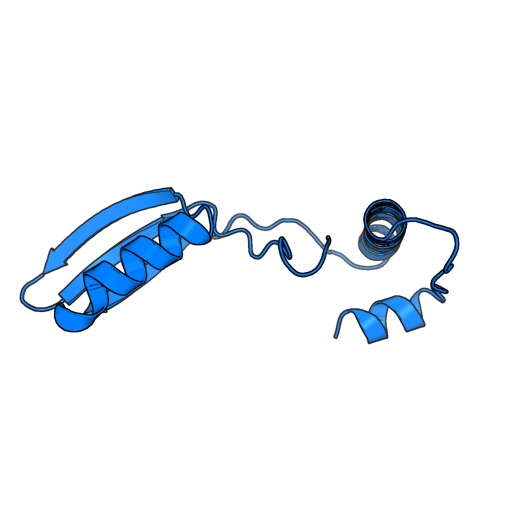 exposed?
A: SASA measures how much of the protein is reachable by solvent. It is computed by rolling a water-sized probe over the atomic surface and summing the exposed area (Å²). Per-residue SASA distinguishes core (buried, low SASA) from surface (exposed, high SASA) residues; total SASA is a whole-molecule size measure.

Q: What do the diagnostic plots show?
A: Plot images: a contact map (which residues are close in 3D, as an N×N binary image), a Ramachandran scatter (backbone torsion angles, revealing secondary-structure composition at a glance), and — for AlphaFold structures — a PAE heatmap (pairwise prediction confidence).

Q: What known structures does this most resemble?
A: The Foldseek neighbor list gives the closest experimentally determined structures in the PDB, ranked by structural alignment. TM-score near 1 means near-identical fold; near 0.3 means only rough topology match. This is how one finds what a novel AlphaFold prediction most resembles in the solved-structure universe.

Q: Are the domains correctly placed relative to each other?
A: Predicted aligned error is AlphaFold's pairwise confidence. Unlike pLDDT (per-residue), PAE is per-residue-pair and captures whether two parts of the structure are correctly placed relative to each other. Units are ångströms of expected positional error.

Q: What do the rendered images show?
A: Structure images are PyMOL renders from six orthogonal camera directions. Cartoon representation draws helices as coils and strands as arrows; sticks shows the backbone as bonds; surface shows the solvent-excluded envelope. Rainbow coloring maps sequence position to hue (blue→red, N→C); chain coloring assigns a distinct color per polypeptide.

Q: What are the backbone torsion angles?
A: φ (phi) and ψ (psi) are the two rotatable backbone dihedrals per residue: φ is the C(i-1)–N–Cα–C torsion, ψ is the N–Cα–C–N(i+1) torsion, both in degrees on (−180°, 180°]. α-helical residues cluster near (−60°, −45°); β-strand residues near (−120°, +130°). A Ramachandran plot is simply a scatter of (φ, ψ) for every residue.